Protein AF-A0A7S4RZX4-F1 (afdb_monomer_lite)

Organism: NCBI:txid49249

Secondary structure (DSSP, 8-state):
-TT---HHHHHHHTT--HHHHHHHHHH-GGGGG---TTS--HHHHHHHTT--HHHHHHHHHH-GGGGG---TTS--HHHHHHHTT--HHHHHHHHHH-GGGGGS--TTTTS----

InterPro domains:
  IPR00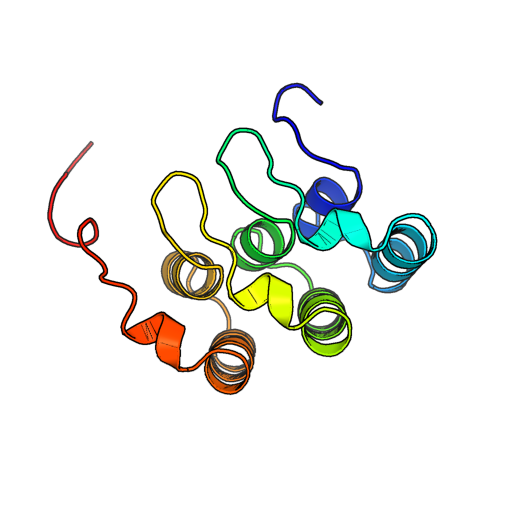2110 Ankyrin repeat [PF00023] (4-26)
  IPR002110 Ankyrin repeat [PF12796] (35-98)
  IPR002110 Ankyrin repeat [PS50088] (73-106)
  IPR002110 Ankyrin repeat [SM00248] (3-33)
  IPR002110 Ankyrin repeat [SM00248] (38-68)
  IPR002110 Ankyrin repeat [SM00248] (73-106)
  IPR036770 Ankyrin repeat-contai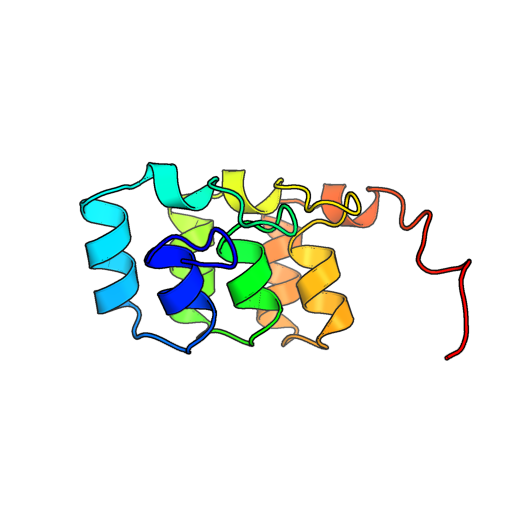ning domain superfamily [G3DSA:1.25.40.20] (1-106)
  IPR036770 Ankyrin repeat-containing domain superfamily [SSF48403] (1-92)
  IPR052420 Espin and Espin-like domain-containing protein [PTHR24153] (39-104)

pLDDT: mean 89.49, std 14.68, range [38.03, 98.25]

Structure (mmCIF, N/CA/C/O backbone):
data_AF-A0A7S4RZX4-F1
#
_entry.id   AF-A0A7S4RZX4-F1
#
loop_
_atom_site.group_PDB
_atom_site.id
_atom_site.type_symbol
_atom_site.label_atom_id
_atom_site.label_alt_id
_atom_site.label_comp_id
_atom_site.label_asym_id
_atom_site.label_entity_id
_atom_site.label_seq_id
_atom_site.pdbx_PDB_ins_code
_atom_site.Cartn_x
_atom_site.Cartn_y
_atom_site.Cartn_z
_atom_site.occupancy
_atom_site.B_iso_or_equiv
_atom_site.auth_seq_id
_atom_site.auth_comp_id
_atom_site.auth_asym_id
_atom_site.auth_atom_id
_atom_site.pdbx_PDB_model_num
ATOM 1 N N . ASN A 1 1 ? -7.976 15.127 -5.558 1.00 82.19 1 ASN A N 1
ATOM 2 C CA . ASN A 1 1 ? -7.191 16.364 -5.843 1.00 82.19 1 ASN A CA 1
ATOM 3 C C . ASN A 1 1 ? -6.826 16.372 -7.339 1.00 82.19 1 ASN A C 1
ATOM 5 O O . ASN A 1 1 ? -7.471 15.632 -8.072 1.00 82.19 1 ASN A O 1
ATOM 9 N N . LYS A 1 2 ? -5.856 17.173 -7.822 1.00 88.50 2 LYS A N 1
ATOM 10 C CA . LYS A 1 2 ? -5.474 17.187 -9.257 1.00 88.50 2 LYS A CA 1
ATOM 11 C C . LYS A 1 2 ? -4.923 15.847 -9.770 1.00 88.50 2 LYS A C 1
ATOM 13 O O . LYS A 1 2 ? -4.972 15.609 -10.968 1.00 88.50 2 LYS A O 1
ATOM 18 N N . GLU A 1 3 ? -4.452 14.990 -8.871 1.00 88.69 3 GLU A N 1
ATOM 19 C CA . GLU A 1 3 ? -3.884 13.671 -9.169 1.00 88.69 3 GLU A CA 1
ATOM 20 C C . GLU A 1 3 ? -4.906 12.539 -9.002 1.00 88.69 3 GLU A C 1
ATOM 22 O O . GLU A 1 3 ? -4.552 11.374 -9.096 1.00 88.69 3 GLU A O 1
ATOM 27 N N . GLY A 1 4 ? -6.179 12.849 -8.729 1.00 95.38 4 GLY A N 1
ATOM 28 C CA . GLY A 1 4 ? -7.202 11.821 -8.495 1.00 95.38 4 GLY A CA 1
ATOM 29 C C . GLY A 1 4 ? -7.069 11.103 -7.148 1.00 95.38 4 GLY A C 1
ATOM 30 O O . GLY A 1 4 ? -7.888 10.251 -6.829 1.00 95.38 4 GLY A O 1
ATOM 31 N N . MET A 1 5 ? -6.102 11.484 -6.308 1.00 96.75 5 MET A N 1
ATOM 32 C CA . MET A 1 5 ? -5.892 10.841 -5.014 1.00 96.75 5 MET A CA 1
ATOM 33 C C . MET A 1 5 ? -7.089 11.021 -4.073 1.00 96.75 5 MET A C 1
ATOM 35 O O . MET A 1 5 ? -7.604 12.135 -3.883 1.00 96.75 5 MET A O 1
ATOM 39 N N . THR A 1 6 ? -7.468 9.914 -3.433 1.00 97.56 6 THR A N 1
ATOM 40 C CA . THR A 1 6 ? -8.339 9.891 -2.248 1.00 97.56 6 THR A CA 1
ATOM 41 C C . THR A 1 6 ? -7.546 10.286 -0.993 1.00 97.56 6 THR A C 1
ATOM 43 O O . THR A 1 6 ? -6.313 10.236 -1.003 1.00 97.56 6 THR A O 1
ATOM 46 N N . PRO A 1 7 ? -8.208 10.622 0.131 1.00 97.56 7 PRO A N 1
ATOM 47 C CA . PRO A 1 7 ? -7.509 10.845 1.398 1.00 97.56 7 PRO A CA 1
ATOM 48 C C . PRO A 1 7 ? -6.624 9.662 1.820 1.00 97.56 7 PRO A C 1
ATOM 50 O O . PRO A 1 7 ? -5.550 9.871 2.378 1.00 97.56 7 PRO A O 1
ATOM 53 N N . LEU A 1 8 ? -7.038 8.428 1.505 1.00 97.88 8 LEU A N 1
ATOM 54 C CA . LEU A 1 8 ? -6.259 7.228 1.804 1.00 97.88 8 LEU A CA 1
ATOM 55 C C . LEU A 1 8 ? -4.966 7.152 0.977 1.00 97.88 8 LEU A C 1
ATOM 57 O O . LEU A 1 8 ? -3.930 6.792 1.530 1.00 97.88 8 LEU A O 1
ATOM 61 N N . HIS A 1 9 ? -4.989 7.554 -0.302 1.00 97.81 9 HIS A N 1
ATOM 62 C CA . HIS A 1 9 ? -3.764 7.672 -1.107 1.00 97.81 9 HIS A CA 1
ATOM 63 C C . HIS A 1 9 ? -2.785 8.650 -0.462 1.00 97.81 9 HIS A C 1
ATOM 65 O O . HIS A 1 9 ? -1.615 8.323 -0.277 1.00 97.81 9 HIS A O 1
ATOM 71 N N . SER A 1 10 ? -3.263 9.833 -0.066 1.00 97.25 10 SER A N 1
ATOM 72 C CA . SER A 1 10 ? -2.416 10.835 0.586 1.00 97.25 10 SER A CA 1
ATOM 73 C C . SER A 1 10 ? -1.855 10.327 1.916 1.00 97.25 10 SER A C 1
ATOM 75 O O . SER A 1 10 ? -0.665 10.479 2.163 1.00 97.25 10 SER A O 1
ATOM 77 N N . ALA A 1 11 ? -2.660 9.655 2.742 1.00 97.56 11 ALA A N 1
ATOM 78 C CA . ALA A 1 11 ? -2.182 9.065 3.992 1.00 97.56 11 ALA A CA 1
ATOM 79 C C . ALA A 1 11 ? -1.058 8.035 3.761 1.00 97.56 11 ALA A C 1
ATOM 81 O O . ALA A 1 11 ? -0.054 8.051 4.471 1.00 97.56 11 ALA A O 1
ATOM 82 N N . CYS A 1 12 ? -1.194 7.193 2.731 1.00 97.06 12 CYS A N 1
ATOM 83 C CA . CYS A 1 12 ? -0.172 6.215 2.352 1.00 97.06 12 CYS A CA 1
ATOM 84 C C . CYS A 1 12 ? 1.081 6.864 1.747 1.00 97.06 12 CYS A C 1
ATOM 86 O O . CYS A 1 12 ? 2.178 6.373 1.967 1.00 97.06 12 CYS A O 1
ATOM 88 N N . SER A 1 13 ? 0.928 7.969 1.013 1.00 96.19 13 SER A N 1
ATOM 89 C CA . SER A 1 13 ? 2.043 8.648 0.332 1.00 96.19 13 SER A CA 1
ATOM 90 C C . SER A 1 13 ? 2.864 9.536 1.273 1.00 96.19 13 SER A C 1
ATOM 92 O O . SER A 1 13 ? 4.045 9.766 1.046 1.00 96.19 13 SER A O 1
ATOM 94 N N . TYR A 1 14 ? 2.244 10.054 2.336 1.00 95.50 14 TYR A N 1
ATOM 95 C CA . TYR A 1 14 ? 2.855 11.031 3.244 1.00 95.50 14 TYR A CA 1
ATOM 96 C C . TYR A 1 14 ? 3.061 10.484 4.661 1.00 95.50 14 TYR A C 1
ATOM 98 O O . TYR A 1 14 ? 2.992 11.238 5.629 1.00 95.50 14 TYR A O 1
ATOM 106 N N . GLN A 1 15 ? 3.317 9.176 4.779 1.00 93.56 15 GLN A N 1
ATOM 107 C CA . GLN A 1 15 ? 3.726 8.516 6.028 1.00 93.56 15 GLN A CA 1
ATOM 108 C C . GLN A 1 15 ? 2.782 8.795 7.215 1.00 93.56 15 GLN A C 1
ATOM 110 O O . GLN A 1 15 ? 3.224 9.010 8.345 1.00 93.56 15 GLN A O 1
ATOM 115 N N . ALA A 1 16 ? 1.468 8.811 6.972 1.00 97.31 16 ALA A N 1
ATOM 116 C CA . ALA A 1 16 ? 0.496 8.975 8.048 1.00 97.31 16 ALA A CA 1
ATOM 117 C C . ALA A 1 16 ? 0.573 7.810 9.049 1.00 97.31 16 ALA A C 1
ATOM 119 O O . ALA A 1 16 ? 0.977 6.696 8.710 1.00 97.31 16 ALA A O 1
ATOM 120 N N . SER A 1 17 ? 0.143 8.058 10.287 1.00 97.56 17 SER A N 1
ATOM 121 C CA . SER A 1 17 ? 0.109 7.016 11.311 1.00 97.56 17 SER A CA 1
ATOM 122 C C . SER A 1 17 ? -0.954 5.954 11.008 1.00 97.56 17 SER A C 1
ATOM 124 O O . SER A 1 17 ? -1.941 6.202 10.304 1.00 97.56 17 SER A O 1
ATOM 126 N N . VAL A 1 18 ? -0.776 4.761 11.579 1.00 97.62 18 VAL A N 1
ATOM 127 C CA . VAL A 1 18 ? 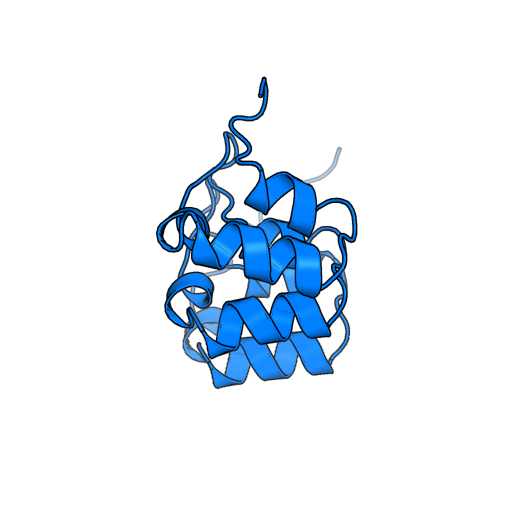-1.712 3.643 11.405 1.00 97.62 18 VAL A CA 1
ATOM 128 C C . VAL A 1 18 ? -3.117 3.977 11.921 1.00 97.62 18 VAL A C 1
ATOM 130 O O . VAL A 1 18 ? -4.100 3.504 11.360 1.00 97.62 18 VAL A O 1
ATOM 133 N N . GLU A 1 19 ? -3.238 4.849 12.925 1.00 98.12 19 GLU A N 1
ATOM 134 C CA . GLU A 1 19 ? -4.517 5.312 13.474 1.00 98.12 19 GLU A CA 1
ATOM 135 C C . GLU A 1 19 ? -5.283 6.171 12.467 1.00 98.12 19 GLU A C 1
ATOM 137 O O . GLU A 1 19 ? -6.483 5.974 12.276 1.00 98.12 19 GLU A O 1
ATOM 142 N N . VAL A 1 20 ? -4.592 7.087 11.779 1.00 98.06 20 VAL A N 1
ATOM 143 C CA . VAL A 1 20 ? -5.199 7.910 10.722 1.00 98.06 20 VAL A CA 1
ATOM 144 C C . VAL A 1 20 ? -5.673 7.018 9.581 1.00 98.06 20 VAL A C 1
ATOM 146 O O . VAL A 1 20 ? -6.801 7.159 9.110 1.00 98.06 20 VAL A O 1
ATOM 149 N N . VAL A 1 21 ? -4.840 6.064 9.161 1.00 98.12 21 VAL A N 1
ATOM 150 C CA . VAL A 1 21 ? -5.203 5.111 8.108 1.00 98.12 21 VAL A CA 1
ATOM 151 C C . VAL A 1 21 ? -6.386 4.240 8.539 1.00 98.12 21 VAL A C 1
ATOM 153 O O . VAL A 1 21 ? -7.319 4.067 7.756 1.00 98.12 21 VAL A O 1
ATOM 156 N N . SER A 1 22 ? -6.410 3.742 9.780 1.00 97.81 22 SER A N 1
ATOM 157 C CA . SER A 1 22 ? -7.535 2.951 10.300 1.00 97.81 22 SER A CA 1
ATOM 158 C C . SER A 1 22 ? -8.833 3.750 10.293 1.00 97.81 22 SER A C 1
ATOM 160 O O . SER A 1 22 ? -9.838 3.248 9.799 1.00 97.81 22 SER A O 1
ATOM 162 N N . LEU A 1 23 ? -8.807 5.005 10.751 1.00 98.25 23 LEU A N 1
ATOM 163 C CA . LEU A 1 23 ? -9.983 5.873 10.746 1.00 98.25 23 LEU A CA 1
ATOM 164 C C . LEU A 1 23 ? -10.521 6.095 9.325 1.00 98.25 23 LEU A C 1
ATOM 166 O O . LEU A 1 23 ? -11.725 6.000 9.088 1.00 98.25 23 LEU A O 1
ATOM 170 N N . LEU A 1 24 ? -9.638 6.356 8.357 1.00 98.00 24 LEU A N 1
ATOM 171 C CA . LEU A 1 24 ? -10.039 6.516 6.956 1.00 98.00 24 LEU A CA 1
ATOM 172 C C . LEU A 1 24 ? -10.682 5.238 6.401 1.00 98.00 24 LEU A C 1
ATOM 174 O O . LEU A 1 24 ? -11.682 5.312 5.686 1.00 98.00 24 LEU A O 1
ATOM 178 N N . LEU A 1 25 ? -10.134 4.074 6.753 1.00 96.88 25 LEU A N 1
ATOM 179 C CA . LEU A 1 25 ? -10.650 2.770 6.338 1.00 96.88 25 LEU A CA 1
ATOM 180 C C . LEU A 1 25 ? -11.970 2.404 7.019 1.00 96.88 25 LEU A C 1
ATOM 182 O O . LEU A 1 25 ? -12.765 1.692 6.419 1.00 96.88 25 LEU A O 1
ATOM 186 N N . GLU A 1 26 ? -12.219 2.869 8.241 1.00 96.88 26 GLU A N 1
ATOM 187 C CA . GLU A 1 26 ? -13.505 2.697 8.928 1.00 96.88 26 GLU A CA 1
ATOM 188 C C . GLU A 1 26 ? -14.613 3.514 8.260 1.00 96.88 26 GLU A C 1
ATOM 190 O O . GLU A 1 26 ? -15.735 3.032 8.110 1.00 96.88 26 GLU A O 1
ATOM 195 N N . ILE A 1 27 ? -14.292 4.731 7.815 1.00 97.50 27 ILE A N 1
ATOM 196 C CA . ILE A 1 27 ? -15.241 5.617 7.132 1.00 97.50 27 ILE A CA 1
ATOM 197 C C . ILE A 1 27 ? -15.509 5.133 5.703 1.00 97.50 27 ILE A C 1
ATOM 199 O O . ILE A 1 27 ? -16.656 5.136 5.254 1.00 97.50 27 ILE A O 1
ATOM 203 N N . TRP A 1 28 ? -14.465 4.730 4.971 1.00 96.75 28 TRP A N 1
ATOM 204 C CA . TRP A 1 28 ? -14.593 4.309 3.577 1.00 96.75 28 TRP A CA 1
ATOM 205 C C . TRP A 1 28 ? -13.669 3.128 3.222 1.00 96.75 28 TRP A C 1
ATOM 207 O O . TRP A 1 28 ? -12.620 3.311 2.601 1.00 96.75 28 TRP A O 1
ATOM 217 N N . PRO A 1 29 ? -14.086 1.885 3.532 1.00 95.12 29 PRO A N 1
ATOM 218 C CA . PRO A 1 29 ? -13.312 0.671 3.245 1.00 95.12 29 PRO A CA 1
ATOM 219 C C . PRO A 1 29 ? -12.952 0.483 1.763 1.00 95.12 29 PRO A C 1
ATOM 221 O O . PRO A 1 29 ? -11.868 0.005 1.421 1.00 95.12 29 PRO A O 1
ATOM 224 N N . ALA A 1 30 ? -13.864 0.871 0.866 1.00 95.25 30 ALA A N 1
ATOM 225 C CA . ALA A 1 30 ? -13.691 0.703 -0.576 1.00 95.25 30 ALA A CA 1
ATOM 226 C C . ALA A 1 30 ? -12.576 1.591 -1.159 1.00 95.25 30 ALA A C 1
ATOM 228 O O . ALA A 1 30 ? -12.058 1.274 -2.228 1.00 95.25 30 ALA A O 1
ATOM 229 N N . ALA A 1 31 ? -12.125 2.620 -0.424 1.00 96.06 31 ALA A N 1
ATOM 230 C CA . ALA A 1 31 ? -11.005 3.478 -0.816 1.00 96.06 31 ALA A CA 1
ATOM 231 C C . ALA A 1 31 ? -9.713 2.698 -1.123 1.00 96.06 31 ALA A C 1
ATOM 233 O O . ALA A 1 31 ? -8.856 3.197 -1.844 1.00 96.06 31 ALA A O 1
ATOM 234 N N . THR A 1 32 ? -9.567 1.483 -0.585 1.00 96.06 32 THR A N 1
ATOM 235 C CA . THR A 1 32 ? -8.409 0.589 -0.779 1.00 96.06 32 THR A CA 1
ATOM 236 C C . THR A 1 32 ? -8.200 0.124 -2.217 1.00 96.06 32 THR A C 1
ATOM 238 O O . THR A 1 32 ? -7.085 -0.255 -2.576 1.00 96.06 32 THR A O 1
ATOM 241 N N . MET A 1 33 ? -9.254 0.152 -3.032 1.00 96.12 33 MET A N 1
ATOM 242 C CA . MET A 1 33 ? -9.227 -0.257 -4.438 1.00 96.12 33 MET A CA 1
ATOM 243 C C . MET A 1 33 ? -9.393 0.917 -5.403 1.00 96.12 33 MET A C 1
ATOM 245 O O . MET A 1 33 ? -9.313 0.715 -6.616 1.00 96.12 33 MET A O 1
ATOM 249 N N . GLU A 1 34 ? -9.628 2.120 -4.879 1.00 96.88 34 GLU A N 1
ATOM 250 C CA . GLU A 1 34 ? -9.708 3.330 -5.689 1.00 96.88 34 GLU A CA 1
ATOM 251 C C . GLU A 1 34 ? -8.381 3.577 -6.384 1.00 96.88 34 GLU A C 1
ATOM 253 O O . GLU A 1 34 ? -7.319 3.265 -5.847 1.00 96.88 34 GLU A O 1
ATOM 258 N N . LYS A 1 35 ? -8.468 4.137 -7.584 1.00 96.25 35 LYS A N 1
ATOM 259 C CA . LYS A 1 35 ? -7.311 4.422 -8.414 1.00 96.25 35 LYS A CA 1
ATOM 260 C C . LYS A 1 35 ? -7.123 5.918 -8.545 1.00 96.25 35 LYS A C 1
ATOM 262 O O . LYS A 1 35 ? -8.081 6.633 -8.835 1.00 96.25 35 LYS A O 1
ATOM 267 N N . ASP A 1 36 ? -5.895 6.369 -8.364 1.00 96.69 36 ASP A N 1
ATOM 268 C CA . ASP A 1 36 ? -5.505 7.717 -8.743 1.00 96.69 36 ASP A CA 1
ATOM 269 C C . ASP A 1 36 ? -5.371 7.853 -10.276 1.00 96.69 36 ASP A C 1
ATOM 271 O O . ASP A 1 36 ? -5.669 6.930 -11.046 1.00 96.69 36 ASP A O 1
ATOM 275 N N . ASN A 1 37 ? -4.926 9.017 -10.748 1.00 96.94 37 ASN A N 1
ATOM 276 C CA . ASN A 1 37 ? -4.788 9.282 -12.181 1.00 96.94 37 ASN A CA 1
ATOM 277 C C . ASN A 1 37 ? -3.700 8.438 -12.873 1.00 96.94 37 ASN A C 1
ATOM 279 O O . ASN A 1 37 ? -3.720 8.331 -14.099 1.00 96.94 37 ASN A O 1
ATOM 283 N N . TYR A 1 38 ? -2.781 7.823 -12.123 1.00 93.94 38 TYR A N 1
ATOM 284 C CA . TYR A 1 38 ? -1.787 6.873 -12.636 1.00 93.94 38 TYR A CA 1
ATOM 285 C C . TYR A 1 38 ? -2.307 5.430 -12.609 1.00 93.94 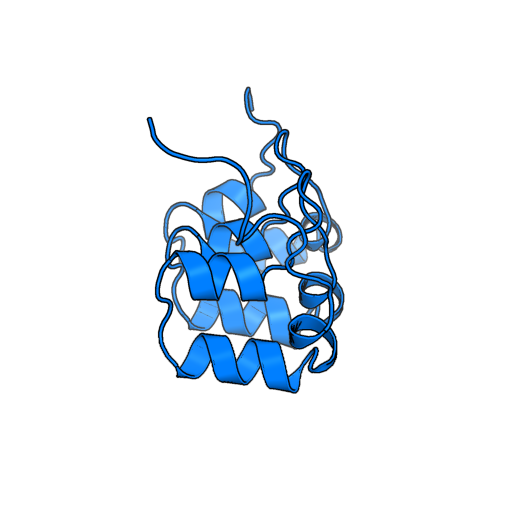38 TYR A C 1
ATOM 287 O O . TYR A 1 38 ? -1.601 4.485 -12.968 1.00 93.94 38 TYR A O 1
ATOM 295 N N . GLY A 1 39 ? -3.561 5.237 -12.194 1.00 95.75 39 GLY A N 1
ATOM 296 C CA . GLY A 1 39 ? -4.166 3.931 -11.998 1.00 95.75 39 GLY A CA 1
ATOM 297 C C . GLY A 1 39 ? -3.711 3.243 -10.712 1.00 95.75 39 GLY A C 1
ATOM 298 O O . GLY A 1 39 ? -4.105 2.096 -10.489 1.00 95.75 39 GLY A O 1
ATOM 299 N N . MET A 1 40 ? -2.889 3.901 -9.893 1.00 96.50 40 MET A N 1
ATOM 300 C CA . MET A 1 40 ? -2.311 3.338 -8.682 1.00 96.50 40 MET A CA 1
ATOM 301 C C . MET A 1 40 ? -3.355 3.278 -7.576 1.00 96.50 40 MET A C 1
ATOM 303 O O . MET A 1 40 ? -4.177 4.175 -7.433 1.00 96.50 40 MET A O 1
ATOM 307 N N . THR A 1 41 ? -3.325 2.195 -6.803 1.00 97.12 41 THR A N 1
ATOM 308 C CA . THR A 1 41 ? -4.129 2.062 -5.578 1.00 97.12 41 THR A CA 1
ATOM 309 C C . THR A 1 41 ? -3.349 2.590 -4.374 1.00 97.12 41 THR A C 1
ATOM 311 O O . THR A 1 41 ? -2.120 2.672 -4.444 1.00 97.12 41 THR A O 1
ATOM 314 N N . PRO A 1 42 ? -3.984 2.830 -3.211 1.00 97.50 42 PRO A N 1
ATOM 315 C CA . PRO A 1 42 ? -3.256 3.260 -2.019 1.00 97.50 42 PRO A CA 1
ATOM 316 C C . PRO A 1 42 ? -2.126 2.310 -1.604 1.00 97.50 42 PRO A C 1
ATOM 318 O O . PRO A 1 42 ? -1.106 2.769 -1.099 1.00 97.50 42 PRO A O 1
ATOM 321 N N . LEU A 1 43 ? -2.265 1.000 -1.857 1.00 97.62 43 LEU A N 1
ATOM 322 C CA . LEU A 1 43 ? -1.196 0.036 -1.585 1.00 97.62 43 LEU A CA 1
ATOM 323 C C . LEU A 1 43 ? 0.014 0.246 -2.514 1.00 97.62 43 LEU A C 1
ATOM 325 O O . LEU A 1 43 ? 1.141 0.137 -2.041 1.00 97.62 43 LEU A O 1
ATOM 329 N N . HIS A 1 44 ? -0.185 0.623 -3.785 1.00 97.00 44 HIS A N 1
ATOM 330 C CA . HIS A 1 44 ? 0.933 1.011 -4.657 1.00 97.00 44 HIS A CA 1
ATOM 331 C C . HIS A 1 44 ? 1.666 2.223 -4.079 1.00 97.00 44 HIS A C 1
ATOM 333 O O . HIS A 1 44 ? 2.876 2.155 -3.892 1.00 97.00 44 HIS A O 1
ATOM 339 N N . ASN A 1 45 ? 0.936 3.281 -3.707 1.00 96.75 45 ASN A N 1
ATOM 340 C CA . ASN A 1 45 ? 1.535 4.479 -3.113 1.00 96.75 45 ASN A CA 1
ATOM 341 C C . ASN A 1 45 ? 2.263 4.156 -1.804 1.00 96.75 45 ASN A C 1
ATOM 343 O O . ASN A 1 45 ? 3.340 4.682 -1.558 1.00 96.75 45 ASN A O 1
ATOM 347 N N . SER A 1 46 ? 1.716 3.261 -0.977 1.00 96.88 46 SER A N 1
ATOM 348 C CA . SER A 1 46 ? 2.380 2.849 0.263 1.00 96.88 46 SER A CA 1
ATOM 349 C C . SER A 1 46 ? 3.720 2.147 0.012 1.00 96.88 46 SER A C 1
ATOM 351 O O . SER A 1 46 ? 4.650 2.306 0.798 1.00 96.88 46 SER A O 1
ATOM 353 N N . CYS A 1 47 ? 3.837 1.402 -1.092 1.00 96.25 47 CYS A N 1
ATOM 354 C CA . CYS A 1 47 ? 5.082 0.763 -1.503 1.00 96.25 47 CYS A CA 1
ATOM 355 C C . CYS A 1 47 ? 6.040 1.740 -2.196 1.00 96.25 47 CYS A C 1
ATOM 357 O O . CYS A 1 47 ? 7.246 1.600 -2.039 1.00 96.25 47 CYS A O 1
ATOM 359 N N . GLU A 1 48 ? 5.518 2.702 -2.958 1.00 94.62 48 GLU A N 1
ATOM 360 C CA . GLU A 1 48 ? 6.317 3.690 -3.689 1.00 94.62 48 GLU A CA 1
ATOM 361 C C . GLU A 1 48 ? 6.928 4.753 -2.776 1.00 94.62 48 GLU A C 1
ATOM 363 O O . GLU A 1 48 ? 8.088 5.110 -2.937 1.00 94.62 48 GLU A O 1
ATOM 368 N N . PHE A 1 49 ? 6.172 5.211 -1.781 1.00 94.31 49 PHE A N 1
ATOM 369 C CA . PHE A 1 49 ? 6.592 6.264 -0.855 1.00 94.31 49 PHE A CA 1
ATOM 370 C C . PHE A 1 49 ? 7.008 5.730 0.522 1.00 94.31 49 PHE A C 1
ATOM 372 O O . PHE A 1 49 ? 7.032 6.486 1.493 1.00 94.31 49 PHE A O 1
ATOM 379 N N . GLU A 1 50 ? 7.312 4.432 0.609 1.00 93.56 50 GLU A N 1
ATOM 380 C CA . GLU A 1 50 ? 7.838 3.775 1.812 1.00 93.56 50 GLU A CA 1
ATOM 381 C C . GLU A 1 50 ? 7.009 4.061 3.079 1.00 93.56 50 GLU A C 1
ATOM 383 O O . GLU A 1 50 ? 7.526 4.456 4.128 1.00 93.56 50 GLU A O 1
ATOM 388 N N . ALA A 1 51 ? 5.692 3.858 2.992 1.00 96.50 51 ALA A N 1
ATOM 389 C CA . ALA A 1 51 ? 4.808 4.006 4.141 1.00 96.50 51 ALA A CA 1
ATOM 390 C C . ALA A 1 51 ? 5.263 3.119 5.318 1.00 96.50 51 ALA A C 1
ATOM 392 O O . ALA A 1 51 ? 5.843 2.045 5.104 1.00 96.50 51 ALA A O 1
ATOM 393 N N . PRO A 1 52 ? 4.941 3.503 6.570 1.00 96.38 52 PRO A N 1
ATOM 394 C CA . PRO A 1 52 ? 5.226 2.674 7.733 1.00 96.38 52 PRO A CA 1
ATOM 395 C C . PRO A 1 52 ? 4.734 1.238 7.539 1.00 96.38 52 PRO A C 1
ATOM 397 O O . PRO A 1 52 ? 3.642 0.995 7.017 1.00 96.38 52 PRO A O 1
ATOM 400 N N . PHE A 1 53 ? 5.527 0.266 7.983 1.00 96.06 53 PHE A N 1
ATOM 401 C CA . PHE A 1 53 ? 5.205 -1.150 7.800 1.00 96.06 53 PHE A CA 1
ATOM 402 C C . PHE A 1 53 ? 3.854 -1.521 8.422 1.00 96.06 53 PHE A C 1
ATOM 404 O O . PHE A 1 53 ? 3.131 -2.353 7.888 1.00 96.06 53 PHE A O 1
ATOM 411 N N . GLU A 1 54 ? 3.487 -0.869 9.520 1.00 97.06 54 GLU A N 1
ATOM 412 C CA . GLU A 1 54 ? 2.210 -1.018 10.207 1.00 97.06 54 GLU A CA 1
ATOM 413 C C . GLU A 1 54 ? 1.032 -0.599 9.316 1.00 97.06 54 GLU A C 1
ATOM 415 O O . GLU A 1 54 ? -0.013 -1.245 9.342 1.00 97.06 54 GLU A O 1
ATOM 420 N N . VAL A 1 55 ? 1.208 0.433 8.482 1.00 97.38 55 VAL A N 1
ATOM 421 C CA . VAL A 1 55 ? 0.207 0.883 7.502 1.00 97.38 55 VAL A CA 1
ATOM 422 C C . VAL A 1 55 ? 0.056 -0.143 6.382 1.00 97.38 55 VAL A C 1
ATOM 424 O O . VAL A 1 55 ? -1.065 -0.547 6.071 1.00 97.38 55 VAL A O 1
ATOM 427 N N . ILE A 1 56 ? 1.172 -0.607 5.813 1.00 96.56 56 ILE A N 1
ATOM 428 C CA . ILE A 1 56 ? 1.174 -1.628 4.752 1.00 96.56 56 ILE A CA 1
ATOM 429 C C . ILE A 1 56 ? 0.527 -2.920 5.270 1.00 96.56 56 ILE A C 1
ATOM 431 O O . ILE A 1 56 ? -0.394 -3.455 4.655 1.00 96.56 56 ILE A O 1
ATOM 435 N N . SER A 1 57 ? 0.942 -3.368 6.456 1.00 95.69 57 SER A N 1
ATOM 436 C CA . SER A 1 57 ? 0.400 -4.541 7.141 1.00 95.69 57 SER A CA 1
ATOM 437 C C . SER A 1 57 ? -1.097 -4.401 7.426 1.00 95.69 57 SER A C 1
ATOM 439 O O . SER A 1 57 ? -1.860 -5.332 7.177 1.00 95.69 57 SER A O 1
ATOM 441 N N . LEU A 1 58 ? -1.561 -3.235 7.892 1.00 96.44 58 LEU A N 1
ATOM 442 C CA . LEU A 1 58 ? -2.986 -2.982 8.116 1.00 96.44 58 LEU A CA 1
ATOM 443 C C . LEU A 1 58 ? -3.793 -3.114 6.818 1.00 96.44 58 LEU A C 1
ATOM 445 O O . LEU A 1 58 ? -4.828 -3.786 6.809 1.00 96.44 58 LEU A O 1
ATOM 449 N N . LEU A 1 59 ? -3.326 -2.481 5.736 1.00 95.50 59 LEU A N 1
ATOM 450 C CA . LEU A 1 59 ? -3.987 -2.527 4.432 1.00 95.50 59 LEU A CA 1
ATOM 451 C C . LEU A 1 59 ? -4.069 -3.958 3.908 1.00 95.50 59 LEU A C 1
ATOM 453 O O . LEU A 1 59 ? -5.136 -4.386 3.482 1.00 95.50 59 LEU A O 1
ATOM 457 N N . MET A 1 60 ? -2.976 -4.712 3.985 1.00 94.50 60 MET A N 1
ATOM 458 C CA . MET A 1 60 ? -2.923 -6.073 3.461 1.00 94.50 60 MET A CA 1
ATOM 459 C C . MET A 1 60 ? -3.748 -7.059 4.290 1.00 94.50 60 MET A C 1
ATOM 461 O O . MET A 1 60 ? -4.517 -7.827 3.721 1.00 94.50 60 MET A O 1
ATOM 465 N N . ASN A 1 61 ? -3.662 -6.994 5.621 1.00 92.12 61 ASN A N 1
ATOM 466 C CA . ASN A 1 61 ? -4.389 -7.913 6.499 1.00 92.12 61 ASN A CA 1
ATOM 467 C C . ASN A 1 61 ? -5.905 -7.696 6.445 1.00 92.12 61 ASN A C 1
ATOM 469 O O . ASN A 1 61 ? -6.673 -8.656 6.466 1.00 92.12 61 ASN A O 1
ATOM 473 N N . LYS A 1 62 ? -6.362 -6.436 6.389 1.00 92.31 62 LYS A N 1
ATOM 474 C CA . LYS A 1 62 ? -7.800 -6.137 6.302 1.00 92.31 62 LYS A CA 1
ATOM 475 C C . LYS A 1 62 ? -8.331 -6.227 4.871 1.00 92.31 62 LYS A C 1
ATOM 477 O O . LYS A 1 62 ? -9.501 -6.554 4.682 1.00 92.31 62 LYS A O 1
ATOM 482 N N . TYR A 1 63 ? -7.492 -5.946 3.875 1.00 93.00 63 TYR A N 1
ATOM 483 C CA . TYR A 1 63 ? -7.890 -5.831 2.472 1.00 93.00 63 TYR A CA 1
ATOM 484 C C . TYR A 1 63 ? -6.898 -6.545 1.537 1.00 93.00 63 TYR A C 1
ATOM 486 O O . TYR A 1 63 ? -6.292 -5.916 0.667 1.00 93.00 63 TYR A O 1
ATOM 494 N N . PRO A 1 64 ? -6.781 -7.884 1.622 1.00 91.69 64 PRO A N 1
ATOM 495 C CA . PRO A 1 64 ? -5.798 -8.656 0.848 1.00 91.69 64 PRO A CA 1
ATOM 496 C C . PRO A 1 64 ? -6.002 -8.555 -0.673 1.00 91.69 64 PRO A C 1
ATOM 498 O O . PRO A 1 64 ? -5.085 -8.776 -1.466 1.00 91.69 64 PRO A O 1
ATOM 501 N N . ALA A 1 65 ? -7.206 -8.178 -1.118 1.00 91.12 65 ALA A N 1
ATOM 502 C CA . ALA A 1 65 ? -7.492 -7.917 -2.525 1.00 91.12 65 ALA A CA 1
ATOM 503 C C . ALA A 1 65 ? -6.666 -6.750 -3.107 1.00 91.12 65 ALA A C 1
ATOM 505 O O . ALA A 1 65 ? -6.393 -6.760 -4.310 1.00 91.12 65 ALA A O 1
ATOM 506 N N . ALA A 1 66 ? -6.216 -5.799 -2.277 1.00 91.12 66 ALA A N 1
ATOM 507 C CA . ALA A 1 66 ? -5.419 -4.649 -2.707 1.00 91.12 66 ALA A CA 1
ATOM 508 C C . ALA A 1 66 ? -4.089 -5.062 -3.364 1.00 91.12 66 ALA A C 1
ATOM 510 O O . ALA A 1 66 ? -3.643 -4.413 -4.310 1.00 91.12 66 ALA A O 1
ATOM 511 N N . CYS A 1 67 ? -3.513 -6.201 -2.959 1.00 92.25 67 CYS A N 1
ATOM 512 C CA . CYS A 1 67 ? -2.275 -6.771 -3.511 1.00 92.25 67 CYS A CA 1
ATOM 513 C C . CYS A 1 67 ? -2.391 -7.165 -4.993 1.00 92.25 67 CYS A C 1
ATOM 515 O O . CYS A 1 67 ? -1.390 -7.362 -5.681 1.00 92.25 67 CYS A O 1
ATOM 517 N N . ARG A 1 68 ? -3.622 -7.321 -5.492 1.00 91.38 68 ARG A N 1
ATOM 518 C CA . ARG A 1 68 ? -3.909 -7.771 -6.861 1.00 91.38 68 ARG A CA 1
ATOM 519 C C . ARG A 1 68 ? -4.134 -6.621 -7.831 1.00 91.38 68 ARG A C 1
ATOM 521 O O . ARG A 1 68 ? -4.224 -6.890 -9.031 1.00 91.38 68 ARG A O 1
ATOM 528 N N . GLY A 1 69 ? -4.263 -5.396 -7.314 1.00 88.81 69 GLY A N 1
ATOM 529 C CA . GLY A 1 69 ? -4.478 -4.196 -8.111 1.00 88.81 69 GLY A CA 1
ATOM 530 C C . GLY A 1 69 ? -3.387 -4.038 -9.164 1.00 88.81 69 GLY A C 1
ATOM 531 O O . GLY A 1 69 ? -2.233 -4.373 -8.919 1.00 88.81 69 GL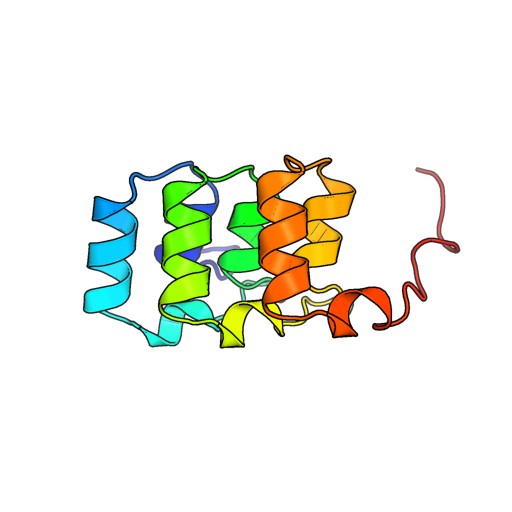Y A O 1
ATOM 532 N N . ASN A 1 70 ? -3.775 -3.554 -10.338 1.00 91.50 70 ASN A N 1
ATOM 533 C CA . ASN A 1 70 ? -2.845 -3.172 -11.389 1.00 91.50 70 ASN A CA 1
ATOM 534 C C . ASN A 1 70 ? -2.911 -1.662 -11.574 1.00 91.50 70 ASN A C 1
ATOM 536 O O . ASN A 1 70 ? -4.023 -1.134 -11.692 1.00 91.50 70 ASN A O 1
ATOM 540 N N . ASP A 1 71 ? -1.759 -1.007 -11.639 1.00 93.12 71 ASP A N 1
ATOM 541 C CA . ASP A 1 71 ? -1.670 0.392 -12.040 1.00 93.12 71 ASP A CA 1
ATOM 542 C C . ASP A 1 71 ? -1.923 0.585 -13.549 1.00 93.12 71 ASP A C 1
ATOM 544 O O . ASP A 1 71 ? -2.273 -0.360 -14.269 1.00 93.12 71 ASP A O 1
ATOM 548 N N . GLY A 1 72 ? -1.777 1.819 -14.038 1.00 91.50 72 GLY A N 1
ATOM 549 C CA . GLY A 1 72 ? -1.933 2.153 -15.456 1.00 91.50 72 GLY A CA 1
ATOM 550 C C . GLY A 1 72 ? -0.934 1.457 -16.390 1.00 91.50 72 GLY A C 1
ATOM 551 O O . GLY A 1 72 ? -1.207 1.338 -17.581 1.00 91.50 72 GLY A O 1
ATOM 552 N N . TYR A 1 73 ? 0.176 0.940 -15.858 1.00 89.31 73 TYR A N 1
ATOM 553 C CA . TYR A 1 73 ? 1.206 0.199 -16.593 1.00 89.31 73 TYR A CA 1
ATOM 554 C C . TYR A 1 73 ? 1.061 -1.321 -16.443 1.00 89.31 73 TYR A C 1
ATOM 556 O O . TYR A 1 73 ? 1.895 -2.079 -16.935 1.00 89.31 73 TYR A O 1
ATOM 564 N N . GLY A 1 74 ? 0.019 -1.793 -15.753 1.00 90.81 74 GLY A N 1
ATOM 565 C CA . GLY A 1 74 ? -0.163 -3.212 -15.474 1.00 90.81 74 GLY A CA 1
ATOM 566 C C . GLY A 1 74 ? 0.732 -3.744 -14.351 1.00 90.81 74 GLY A C 1
ATOM 567 O O . GLY A 1 74 ? 0.730 -4.952 -14.114 1.00 90.81 74 GLY A O 1
ATOM 568 N N . ARG A 1 75 ? 1.437 -2.883 -13.615 1.00 91.38 75 ARG A N 1
ATOM 569 C CA . ARG A 1 75 ? 2.280 -3.259 -12.475 1.00 91.38 75 ARG A CA 1
ATOM 570 C C . ARG A 1 75 ? 1.415 -3.510 -11.246 1.00 91.38 75 ARG A C 1
ATOM 572 O O . ARG A 1 75 ? 0.353 -2.917 -11.100 1.00 91.38 75 ARG A O 1
ATOM 579 N N . THR A 1 76 ? 1.848 -4.419 -10.382 1.00 94.81 76 THR A N 1
ATOM 580 C CA . THR A 1 76 ? 1.217 -4.676 -9.072 1.00 94.81 76 THR A CA 1
ATOM 581 C C . THR A 1 76 ? 1.953 -3.920 -7.963 1.00 94.81 76 THR A C 1
ATOM 583 O O . THR A 1 76 ? 3.089 -3.497 -8.188 1.00 94.81 76 THR A O 1
ATOM 586 N N . PRO A 1 77 ? 1.414 -3.843 -6.731 1.00 95.50 77 PRO A N 1
ATOM 587 C CA . PRO A 1 77 ? 2.139 -3.239 -5.614 1.00 95.50 77 PRO A CA 1
ATOM 588 C C . PRO A 1 77 ? 3.497 -3.897 -5.333 1.00 95.50 77 PRO A C 1
ATOM 590 O O . PRO A 1 77 ? 4.429 -3.213 -4.925 1.00 95.50 77 PRO A O 1
ATOM 593 N N . LEU A 1 78 ? 3.651 -5.200 -5.620 1.00 95.50 78 LEU A N 1
ATOM 594 C CA . LEU A 1 78 ? 4.952 -5.876 -5.528 1.00 95.50 78 LEU A CA 1
ATOM 595 C C . LEU A 1 78 ? 5.980 -5.273 -6.495 1.00 95.50 78 LEU A C 1
ATOM 597 O O . LEU A 1 78 ? 7.130 -5.102 -6.114 1.00 95.50 78 LEU A O 1
ATOM 601 N N . HIS A 1 79 ? 5.578 -4.911 -7.716 1.00 93.12 79 HIS A N 1
ATOM 602 C CA . HIS A 1 79 ? 6.479 -4.260 -8.670 1.00 93.12 79 HIS A CA 1
ATOM 603 C C . HIS A 1 79 ? 6.906 -2.879 -8.162 1.00 93.12 79 HIS A C 1
ATOM 605 O O . HIS A 1 79 ? 8.092 -2.569 -8.207 1.00 93.12 79 HIS A O 1
ATOM 611 N N . SER A 1 80 ? 5.973 -2.082 -7.619 1.00 93.38 80 SER A N 1
ATOM 612 C CA . SER A 1 80 ? 6.297 -0.795 -6.981 1.00 93.38 80 SER A CA 1
ATOM 613 C C . SER A 1 80 ? 7.259 -0.975 -5.803 1.00 93.38 80 SER A C 1
ATOM 615 O O . SER A 1 80 ? 8.222 -0.222 -5.684 1.00 93.38 80 SER A O 1
ATOM 617 N N . ALA A 1 81 ? 7.045 -1.994 -4.966 1.00 94.62 81 ALA A N 1
ATOM 618 C CA . ALA A 1 81 ? 7.922 -2.304 -3.840 1.00 94.62 81 ALA A CA 1
ATOM 619 C C . ALA A 1 81 ? 9.334 -2.711 -4.300 1.00 94.62 81 ALA A C 1
ATOM 621 O O . ALA A 1 81 ? 10.319 -2.251 -3.731 1.00 94.62 81 ALA A O 1
ATOM 622 N N . CYS A 1 82 ? 9.449 -3.530 -5.350 1.00 93.56 82 CYS A N 1
ATOM 623 C CA . CYS A 1 82 ? 10.741 -3.895 -5.935 1.00 93.56 82 CYS A CA 1
ATOM 624 C C . CYS A 1 82 ? 11.454 -2.684 -6.553 1.00 93.56 82 CYS A C 1
ATOM 626 O O . CYS A 1 82 ? 12.643 -2.495 -6.315 1.00 93.56 82 CYS A O 1
ATOM 628 N N . TRP A 1 83 ? 10.732 -1.850 -7.311 1.00 91.00 83 TRP A N 1
ATOM 629 C CA . TRP A 1 83 ? 11.287 -0.667 -7.977 1.00 91.00 83 TRP A CA 1
ATOM 630 C C . TRP A 1 83 ? 11.866 0.344 -6.982 1.00 91.00 83 TRP A C 1
ATOM 632 O O . TRP A 1 83 ? 12.916 0.928 -7.231 1.00 91.00 83 TRP A O 1
ATOM 642 N N . ASN A 1 84 ? 11.208 0.511 -5.833 1.00 90.00 84 ASN A N 1
ATOM 643 C CA . ASN A 1 84 ? 11.628 1.433 -4.776 1.00 90.00 84 ASN A CA 1
ATOM 644 C C . ASN A 1 84 ? 12.495 0.762 -3.700 1.00 90.00 84 ASN A C 1
ATOM 646 O O . ASN A 1 84 ? 12.710 1.328 -2.636 1.00 90.00 84 ASN A O 1
ATOM 650 N N . ASN A 1 85 ? 13.009 -0.444 -3.968 1.00 91.69 85 ASN A N 1
ATOM 651 C CA . ASN A 1 85 ? 13.922 -1.161 -3.078 1.00 91.69 85 ASN A CA 1
ATOM 652 C C . ASN A 1 85 ? 13.374 -1.327 -1.641 1.00 91.69 85 ASN A C 1
ATOM 654 O O . ASN A 1 85 ? 14.103 -1.186 -0.654 1.00 91.69 85 ASN A O 1
ATOM 658 N N . ALA A 1 86 ? 12.075 -1.625 -1.534 1.00 93.44 86 ALA A N 1
ATOM 659 C CA . ALA A 1 86 ? 11.376 -1.768 -0.265 1.00 93.44 86 ALA A CA 1
ATOM 660 C C . ALA A 1 86 ? 12.000 -2.873 0.612 1.00 93.44 86 ALA A C 1
ATOM 662 O O . ALA A 1 86 ? 12.534 -3.862 0.096 1.00 93.44 86 ALA A O 1
ATOM 663 N N . PRO A 1 87 ? 11.889 -2.772 1.951 1.00 93.69 87 PRO A N 1
ATOM 664 C CA . PRO A 1 87 ? 12.454 -3.763 2.860 1.00 93.69 87 PRO A CA 1
ATOM 665 C C . PRO A 1 87 ? 11.972 -5.189 2.568 1.00 93.69 87 PRO A C 1
ATOM 667 O O . PRO A 1 87 ? 10.789 -5.410 2.307 1.00 93.69 87 PRO A O 1
ATOM 670 N N . GLU A 1 88 ? 12.854 -6.179 2.741 1.00 94.19 88 GLU A N 1
ATOM 671 C CA . GLU A 1 88 ? 12.562 -7.605 2.500 1.00 94.19 88 GLU A CA 1
ATOM 672 C C . GLU A 1 88 ? 11.264 -8.074 3.179 1.00 94.19 88 GLU A C 1
ATOM 674 O O . GLU A 1 88 ? 10.504 -8.851 2.607 1.00 94.19 88 GLU A O 1
ATOM 679 N N . ARG A 1 89 ? 10.965 -7.563 4.382 1.00 95.00 89 ARG A N 1
ATOM 680 C CA . ARG A 1 89 ? 9.721 -7.874 5.105 1.00 95.00 89 ARG A CA 1
ATOM 681 C C . ARG A 1 89 ? 8.449 -7.467 4.348 1.00 95.00 89 ARG A C 1
ATOM 683 O O . ARG A 1 89 ? 7.455 -8.176 4.439 1.00 95.00 89 ARG A O 1
ATOM 690 N N . VAL A 1 90 ? 8.473 -6.357 3.605 1.00 94.69 90 VAL A N 1
ATOM 691 C CA . VAL A 1 90 ? 7.344 -5.894 2.778 1.00 94.69 90 VAL A CA 1
ATOM 692 C C . VAL A 1 90 ? 7.205 -6.794 1.553 1.00 94.69 90 VAL A C 1
ATOM 694 O O . VAL A 1 90 ? 6.108 -7.257 1.251 1.00 94.69 90 VAL A O 1
ATOM 697 N N . LEU A 1 91 ? 8.326 -7.106 0.894 1.00 95.12 91 LEU A N 1
ATOM 698 C CA . LEU A 1 91 ? 8.349 -7.997 -0.269 1.00 95.12 91 LEU A CA 1
ATOM 699 C C . LEU A 1 91 ? 7.818 -9.392 0.080 1.00 95.12 91 LEU A C 1
ATOM 701 O O . LEU A 1 91 ? 6.964 -9.915 -0.630 1.00 95.12 91 LEU A O 1
ATOM 705 N N . LYS A 1 92 ? 8.276 -9.970 1.199 1.00 94.38 92 LYS A N 1
ATOM 706 C CA . LYS A 1 92 ? 7.791 -11.263 1.703 1.00 94.38 92 LYS A CA 1
ATOM 707 C C . LYS A 1 92 ? 6.294 -11.243 1.957 1.00 94.38 92 LYS A C 1
ATOM 709 O O . LYS A 1 92 ? 5.601 -12.116 1.454 1.00 94.38 92 LYS A O 1
ATOM 714 N N . MET A 1 93 ? 5.793 -10.222 2.652 1.00 94.50 93 MET A N 1
ATOM 715 C CA . MET A 1 93 ? 4.364 -10.103 2.934 1.00 94.50 93 MET A CA 1
ATOM 716 C C . MET A 1 93 ? 3.540 -10.046 1.637 1.00 94.50 93 MET A C 1
ATOM 718 O O . MET A 1 93 ? 2.537 -10.743 1.501 1.00 94.50 93 MET A O 1
ATOM 722 N N . LEU A 1 94 ? 3.970 -9.249 0.650 1.00 93.94 94 LEU A N 1
ATOM 723 C CA . LEU A 1 94 ? 3.283 -9.127 -0.645 1.00 93.94 94 LEU A CA 1
ATOM 724 C C . LEU A 1 94 ? 3.313 -10.437 -1.441 1.00 93.94 94 LEU A C 1
ATOM 726 O O . LEU A 1 94 ? 2.326 -10.786 -2.092 1.00 93.94 94 LEU A O 1
ATOM 730 N N . LEU A 1 95 ? 4.429 -11.164 -1.381 1.00 93.44 95 LEU A N 1
ATOM 731 C CA . LEU A 1 95 ? 4.591 -12.468 -2.017 1.00 93.44 95 LEU A CA 1
ATOM 732 C C . LEU A 1 95 ? 3.750 -13.553 -1.352 1.00 93.44 95 LEU A C 1
ATOM 734 O O . LEU A 1 95 ? 3.185 -14.377 -2.062 1.00 93.44 95 LEU A O 1
ATOM 738 N N . GLU A 1 96 ? 3.657 -13.560 -0.026 1.00 92.94 96 GLU A N 1
ATOM 739 C CA . GLU A 1 96 ? 2.830 -14.507 0.724 1.00 92.94 96 GLU A CA 1
ATOM 740 C C . GLU A 1 96 ? 1.346 -14.313 0.392 1.00 92.94 96 GLU A C 1
ATOM 742 O O . GLU A 1 96 ? 0.649 -15.289 0.107 1.00 92.94 96 GLU A O 1
ATOM 747 N N . GLU A 1 97 ? 0.881 -13.062 0.320 1.00 92.88 97 GLU A N 1
ATOM 748 C CA . GLU A 1 97 ? -0.518 -12.762 -0.001 1.00 92.88 97 GLU A CA 1
ATOM 749 C C . GLU A 1 97 ? -0.866 -12.919 -1.484 1.00 92.88 97 GLU A C 1
ATOM 751 O O . GLU A 1 97 ? -1.985 -13.301 -1.853 1.00 92.88 97 GLU A O 1
ATOM 756 N N . TYR A 1 98 ? 0.080 -12.630 -2.381 1.00 91.94 98 TYR A N 1
ATOM 757 C CA . TYR A 1 98 ? -0.143 -12.783 -3.813 1.00 91.94 98 TYR A CA 1
ATOM 758 C C . TYR A 1 98 ? 1.080 -13.341 -4.555 1.00 91.94 98 TYR A C 1
ATOM 760 O O . TYR A 1 98 ? 1.695 -12.635 -5.360 1.00 91.94 98 TYR A O 1
ATOM 768 N N . PRO A 1 99 ? 1.366 -14.655 -4.423 1.00 89.00 99 PRO A N 1
ATOM 769 C CA . PRO A 1 99 ? 2.540 -15.279 -5.040 1.00 89.00 99 PRO A CA 1
ATOM 770 C C . PRO A 1 99 ? 2.572 -15.132 -6.561 1.00 89.00 99 PRO A C 1
ATOM 772 O O . PRO A 1 99 ? 3.632 -15.053 -7.167 1.00 89.00 99 PRO A O 1
ATOM 775 N N . ARG A 1 100 ? 1.398 -15.057 -7.206 1.00 88.00 100 ARG A N 1
ATOM 776 C CA . ARG A 1 100 ? 1.283 -14.889 -8.664 1.00 88.00 100 ARG A CA 1
ATOM 777 C C . ARG A 1 100 ? 1.78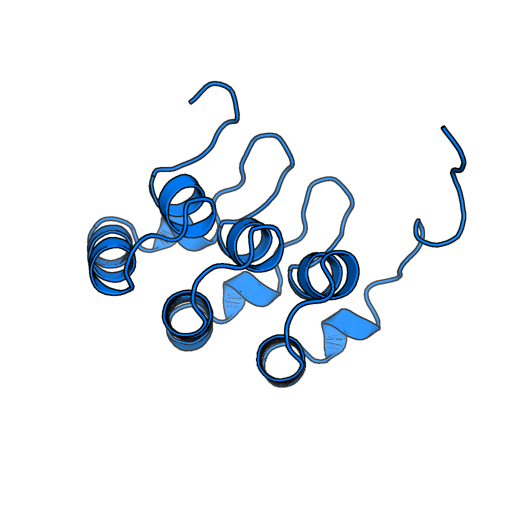3 -13.532 -9.162 1.00 88.00 100 ARG A C 1
ATOM 779 O O . ARG A 1 100 ? 1.975 -13.394 -10.369 1.00 88.00 100 ARG A O 1
ATOM 786 N N . ALA A 1 101 ? 2.007 -12.559 -8.277 1.00 85.50 101 ALA A N 1
ATOM 787 C CA . ALA A 1 101 ? 2.557 -11.258 -8.639 1.00 85.50 101 ALA A CA 1
ATOM 788 C C . ALA A 1 101 ? 3.896 -11.372 -9.385 1.00 85.50 101 ALA A C 1
ATOM 790 O O . ALA A 1 101 ? 4.095 -10.615 -10.323 1.00 85.50 101 ALA A O 1
ATOM 791 N N . VAL A 1 102 ? 4.735 -12.365 -9.055 1.00 83.12 102 VAL A N 1
ATOM 792 C CA . VAL A 1 102 ? 6.036 -12.620 -9.718 1.00 83.12 102 VAL A CA 1
ATOM 793 C C . VAL A 1 102 ? 5.921 -13.009 -11.190 1.00 83.12 102 VAL A C 1
ATOM 795 O O . VAL A 1 102 ? 6.880 -12.918 -11.940 1.00 83.12 102 VAL A O 1
ATOM 798 N N . SER A 1 103 ? 4.756 -13.522 -11.589 1.00 77.81 103 SER A N 1
ATOM 799 C CA . SER A 1 103 ? 4.501 -14.043 -12.937 1.00 77.81 103 SER A CA 1
ATOM 800 C C . SER A 1 103 ? 3.670 -13.093 -13.790 1.00 77.81 103 SER A C 1
ATOM 802 O O . SER A 1 103 ? 3.427 -13.382 -14.963 1.00 77.81 103 SER A O 1
ATOM 804 N N . LYS A 1 104 ? 3.190 -11.978 -13.215 1.00 68.06 104 LYS A N 1
ATOM 805 C CA . LYS A 1 104 ? 2.513 -10.930 -13.980 1.00 68.06 104 LYS A CA 1
ATOM 806 C C . LYS A 1 104 ? 3.581 -10.203 -14.789 1.00 68.06 104 LYS A C 1
ATOM 808 O O . LYS A 1 104 ? 4.097 -9.191 -14.358 1.00 68.06 104 LYS A O 1
ATOM 813 N N . ASN A 1 105 ? 3.897 -10.812 -15.929 1.00 55.66 105 ASN A N 1
ATOM 814 C CA . ASN A 1 105 ? 4.823 -10.392 -16.966 1.00 55.66 105 ASN A CA 1
ATOM 815 C C . ASN A 1 105 ? 5.251 -8.919 -16.875 1.00 55.66 105 ASN A C 1
ATOM 817 O O . ASN A 1 105 ? 4.506 -8.021 -17.271 1.00 55.66 105 ASN A O 1
ATOM 821 N N . ASP A 1 106 ? 6.507 -8.745 -16.463 1.00 53.69 106 ASP A N 1
ATOM 822 C CA . ASP A 1 106 ? 7.385 -7.579 -16.584 1.00 53.69 106 ASP A CA 1
ATOM 823 C C . ASP A 1 106 ? 7.632 -7.162 -18.050 1.00 53.69 106 ASP A C 1
ATOM 825 O O . ASP A 1 106 ? 8.758 -6.857 -18.446 1.00 53.69 106 ASP A O 1
ATOM 829 N N . LEU A 1 107 ? 6.603 -7.147 -18.905 1.00 45.97 107 LEU A N 1
ATOM 830 C CA . LEU A 1 107 ? 6.724 -6.866 -20.345 1.00 45.97 107 LEU A CA 1
ATOM 831 C C . LEU A 1 107 ? 7.232 -5.447 -20.670 1.00 45.97 107 LEU A C 1
ATOM 833 O O . LEU A 1 107 ? 7.320 -5.096 -21.841 1.00 45.97 107 LEU A O 1
ATOM 837 N N . LEU A 1 108 ? 7.596 -4.650 -19.663 1.00 49.00 108 LEU A N 1
ATOM 838 C CA . LEU A 1 108 ? 8.205 -3.333 -19.823 1.00 49.00 108 LEU A CA 1
ATOM 839 C C . LEU A 1 108 ? 9.494 -3.127 -19.008 1.00 49.00 108 LEU A C 1
ATOM 841 O O . LEU A 1 108 ? 10.112 -2.081 -19.163 1.00 49.00 108 LEU A O 1
ATOM 845 N N . MET A 1 109 ? 9.977 -4.093 -18.208 1.00 51.69 109 MET A N 1
ATOM 846 C CA . MET A 1 109 ? 11.271 -3.909 -17.515 1.00 51.69 109 MET A CA 1
ATOM 847 C C . MET A 1 109 ? 12.482 -3.994 -18.467 1.00 51.69 109 MET A C 1
ATOM 849 O O . MET A 1 109 ? 13.595 -3.664 -18.071 1.00 51.69 109 MET A O 1
ATOM 853 N N . GLY A 1 110 ? 12.281 -4.424 -19.721 1.00 45.41 110 GLY A N 1
ATOM 854 C CA . GLY A 1 110 ? 13.352 -4.637 -20.704 1.00 45.41 110 GLY A CA 1
ATOM 855 C C . GLY A 1 110 ? 13.302 -3.779 -21.972 1.00 45.41 110 GLY A C 1
ATOM 856 O O . GLY A 1 110 ? 14.158 -3.953 -22.837 1.00 45.41 110 GLY A O 1
ATOM 857 N N . SER A 1 111 ? 12.333 -2.875 -22.135 1.00 39.97 111 SER A N 1
ATOM 858 C CA . SER A 1 111 ? 12.259 -2.033 -23.336 1.00 39.97 111 SER A CA 1
ATOM 859 C C . SER A 1 111 ? 11.681 -0.657 -23.026 1.00 39.97 111 SER A C 1
ATOM 861 O O . SER A 1 111 ? 10.520 -0.575 -22.633 1.00 39.97 111 SER A O 1
ATOM 863 N N . LEU A 1 112 ? 12.477 0.376 -23.332 1.00 45.38 112 LEU A N 1
ATOM 864 C CA . LEU A 1 112 ? 12.266 1.828 -23.173 1.00 45.38 112 LEU A CA 1
ATOM 865 C C . LEU A 1 112 ? 12.862 2.373 -21.857 1.00 45.38 112 LEU A C 1
ATOM 867 O O . LEU A 1 112 ? 12.162 2.513 -20.864 1.00 45.38 112 LEU A O 1
ATOM 871 N N . GLN A 1 113 ? 14.194 2.414 -21.728 1.00 42.88 113 GLN A N 1
ATOM 872 C CA . GLN A 1 113 ? 15.162 3.386 -22.290 1.00 42.88 113 GLN A CA 1
ATOM 873 C C . GLN A 1 113 ? 15.216 4.715 -21.538 1.00 42.88 113 GLN A C 1
ATOM 875 O O . GLN A 1 113 ? 14.246 5.464 -21.511 1.00 42.88 113 GLN A O 1
ATOM 880 N N . ASP A 1 114 ? 16.418 4.982 -21.018 1.00 43.91 114 ASP A N 1
ATOM 881 C CA . ASP A 1 114 ? 17.215 6.160 -21.362 1.00 43.91 114 ASP A CA 1
ATOM 882 C C . ASP A 1 114 ? 16.407 7.424 -21.671 1.00 43.91 114 ASP A C 1
ATOM 884 O O . ASP A 1 114 ? 16.059 7.648 -22.827 1.00 43.91 114 ASP A O 1
ATOM 888 N N . TYR A 1 115 ? 16.176 8.245 -20.643 1.00 38.03 115 TYR A N 1
ATOM 889 C CA . TYR A 1 115 ? 16.400 9.697 -20.621 1.00 38.03 115 TYR A CA 1
ATOM 890 C C . TYR A 1 115 ? 16.536 10.164 -19.169 1.00 38.03 115 TYR A C 1
ATOM 892 O O . TYR A 1 115 ? 15.730 9.712 -18.326 1.00 38.03 115 TYR A O 1
#

Radius of gyration: 13.51 Å; chains: 1; bounding box: 32×32×37 Å

Foldseek 3Di:
DVFQDDPLLVCLQPQHDLVVNVVVCVVPVPQQCGATNQQQGSLLSNLQNVHPPSNNCVSCVVPVVSQVGATNVRAGSLNSNVVNVHDPVSNVSSCVSPVCNVVSDPVPPPDDDDD

Sequence (115 aa):
NKEGMTPLHSACSYQASVEVVSLLLEIWPAATMEKDNYGMTPLHNSCEFEAPFEVISLLMNKYPAACRGNDGYGRTPLHSACWNNAPERVLKMLLEEYPRAVSKNDLLMGSLQDY